Protein AF-A0A0B6YXB8-F1 (afdb_monomer)

Structure (mmCIF, N/CA/C/O backbone):
data_AF-A0A0B6YXB8-F1
#
_entry.id   AF-A0A0B6YXB8-F1
#
loop_
_atom_site.group_PDB
_atom_site.id
_atom_site.type_symbol
_atom_site.label_atom_id
_atom_site.label_alt_id
_atom_site.label_comp_id
_atom_site.label_asym_id
_atom_site.label_entity_id
_atom_site.label_seq_id
_atom_site.pdbx_PDB_ins_code
_atom_site.Cartn_x
_atom_site.Cartn_y
_atom_site.Cartn_z
_atom_site.occupancy
_atom_site.B_iso_or_equiv
_atom_site.auth_seq_id
_atom_site.auth_comp_id
_atom_site.auth_asym_id
_atom_site.auth_atom_id
_atom_site.pdbx_PDB_model_num
ATOM 1 N N . ASP A 1 1 ? -15.606 -16.614 -16.797 1.00 63.22 1 ASP A N 1
ATOM 2 C CA . ASP A 1 1 ? -14.567 -17.590 -17.166 1.00 63.22 1 ASP A CA 1
ATOM 3 C C . ASP A 1 1 ? -13.274 -17.394 -16.381 1.00 63.22 1 ASP A C 1
ATOM 5 O O . ASP A 1 1 ? -12.931 -18.320 -15.663 1.00 63.22 1 ASP A O 1
ATOM 9 N N . ASP A 1 2 ? -12.667 -16.200 -16.330 1.00 68.69 2 ASP A N 1
ATOM 10 C CA . ASP A 1 2 ? -11.422 -15.948 -15.557 1.00 68.69 2 ASP A CA 1
ATOM 11 C C . ASP A 1 2 ? -11.453 -16.349 -14.070 1.00 68.69 2 ASP A C 1
ATOM 13 O O . ASP A 1 2 ? -10.457 -16.819 -13.525 1.00 68.69 2 ASP A O 1
ATOM 17 N N . LEU A 1 3 ? -12.599 -16.211 -13.391 1.00 76.12 3 LEU A N 1
ATOM 18 C CA . LEU A 1 3 ? -12.724 -16.613 -11.982 1.00 76.12 3 LEU A CA 1
ATOM 19 C C . LEU A 1 3 ? -12.703 -18.142 -11.793 1.00 76.12 3 LEU A C 1
ATOM 21 O O . LEU A 1 3 ? -12.420 -18.620 -10.699 1.00 76.12 3 LEU A O 1
ATOM 25 N N . GLN A 1 4 ? -13.021 -18.908 -12.840 1.00 78.12 4 GLN A N 1
ATOM 26 C CA . GLN A 1 4 ? -12.990 -20.374 -12.810 1.00 78.12 4 GLN A CA 1
ATOM 27 C C . GLN A 1 4 ? -11.641 -20.950 -13.264 1.00 78.12 4 GLN A C 1
ATOM 29 O O . GLN A 1 4 ? -11.366 -22.117 -12.997 1.00 78.12 4 GLN A O 1
ATOM 34 N N . SER A 1 5 ? -10.780 -20.131 -13.873 1.00 83.12 5 SER A N 1
ATOM 35 C CA . SER A 1 5 ? -9.414 -20.466 -14.291 1.00 83.12 5 SER A CA 1
ATOM 36 C C . SER A 1 5 ? -8.389 -19.595 -13.555 1.00 83.12 5 SER A C 1
ATOM 38 O O . SER A 1 5 ? -7.621 -18.847 -14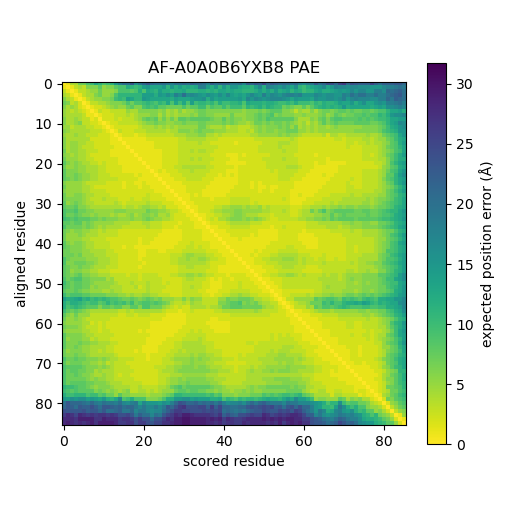.157 1.00 83.12 5 SER A O 1
ATOM 40 N N . LEU A 1 6 ? -8.405 -19.655 -12.223 1.00 82.88 6 LEU A N 1
ATOM 41 C CA . LEU A 1 6 ? -7.483 -18.896 -11.376 1.00 82.88 6 LEU A CA 1
ATOM 42 C C . LEU A 1 6 ? -6.046 -19.424 -11.505 1.00 82.88 6 LEU A C 1
ATOM 44 O O . LEU A 1 6 ? -5.697 -20.438 -10.907 1.00 82.88 6 LEU A O 1
ATOM 48 N N . GLU A 1 7 ? -5.203 -18.703 -12.245 1.00 88.19 7 GLU A N 1
ATOM 49 C CA . GLU A 1 7 ? -3.767 -19.009 -12.385 1.00 88.19 7 GLU A CA 1
ATOM 50 C C . GLU A 1 7 ? -2.875 -18.227 -11.409 1.00 88.19 7 GLU A C 1
ATOM 52 O O . GLU A 1 7 ? -1.712 -18.569 -11.197 1.00 88.19 7 GLU A O 1
ATOM 57 N N . THR A 1 8 ? -3.403 -17.165 -10.794 1.00 89.38 8 THR A N 1
ATOM 58 C CA . THR A 1 8 ? -2.651 -16.302 -9.876 1.00 89.38 8 THR A CA 1
ATOM 59 C C . THR A 1 8 ? -3.358 -16.162 -8.533 1.00 89.38 8 THR A C 1
ATOM 61 O O . THR A 1 8 ? -4.577 -16.284 -8.421 1.00 89.38 8 THR A O 1
ATOM 64 N N . TYR A 1 9 ? -2.587 -15.861 -7.487 1.00 87.38 9 TYR A N 1
ATOM 65 C CA . TYR A 1 9 ? -3.130 -15.642 -6.143 1.00 87.38 9 TYR A CA 1
ATOM 66 C C . TYR A 1 9 ? -3.973 -14.361 -6.028 1.00 87.38 9 TYR A C 1
ATOM 68 O O . TYR A 1 9 ? -4.796 -14.236 -5.120 1.00 87.38 9 TYR A O 1
ATOM 76 N N . GLY A 1 10 ? -3.756 -13.385 -6.913 1.00 85.56 10 GLY A N 1
ATOM 77 C CA . GLY A 1 10 ? -4.414 -12.083 -6.873 1.00 85.56 10 GLY A CA 1
ATOM 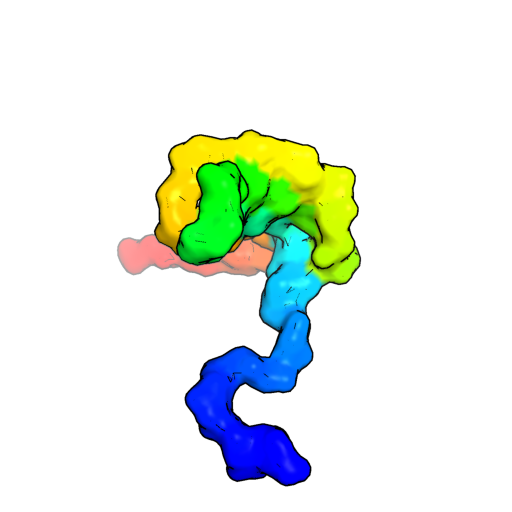78 C C . GLY A 1 10 ? -5.490 -11.962 -7.943 1.00 85.56 10 GLY A C 1
ATOM 79 O O . GLY A 1 10 ? -5.175 -11.695 -9.091 1.00 85.56 10 GLY A O 1
ATOM 80 N N . PHE A 1 11 ? -6.760 -12.076 -7.556 1.00 87.81 11 PHE A N 1
ATOM 81 C CA . PHE A 1 11 ? -7.896 -11.949 -8.486 1.00 87.81 11 PHE A CA 1
ATOM 82 C C . PHE A 1 11 ? -8.893 -10.854 -8.103 1.00 87.81 11 PHE A C 1
ATOM 84 O O . PHE A 1 11 ? -9.759 -10.489 -8.889 1.00 87.81 11 PHE A O 1
ATOM 91 N N . ARG A 1 12 ? -8.787 -10.327 -6.876 1.00 88.94 12 ARG A N 1
ATOM 92 C CA . ARG A 1 12 ? -9.747 -9.353 -6.335 1.00 88.94 12 ARG A CA 1
ATOM 93 C C . ARG A 1 12 ? -9.355 -7.899 -6.577 1.00 88.94 12 ARG A C 1
ATOM 95 O O . ARG A 1 12 ? -10.210 -7.037 -6.493 1.00 88.94 12 ARG A O 1
ATOM 102 N N . GLY A 1 13 ? -8.071 -7.599 -6.778 1.00 89.00 13 GLY A N 1
ATOM 103 C CA . GLY A 1 13 ? -7.585 -6.218 -6.945 1.00 89.00 13 GLY A CA 1
ATOM 104 C C . GLY A 1 13 ? -7.690 -5.312 -5.704 1.00 89.00 13 GLY A C 1
ATOM 105 O O . GLY A 1 13 ? -7.270 -4.165 -5.747 1.00 89.00 13 GLY A O 1
ATOM 106 N N . GLU A 1 14 ? -8.198 -5.806 -4.573 1.00 93.31 14 GLU A N 1
ATOM 107 C CA . GLU A 1 14 ? -8.531 -4.968 -3.408 1.00 93.31 14 GLU A CA 1
ATOM 108 C C . GLU A 1 14 ? -7.451 -4.910 -2.317 1.00 93.31 14 GLU A C 1
ATOM 110 O O . GLU A 1 14 ? -7.597 -4.168 -1.345 1.00 93.31 14 GLU A O 1
ATOM 115 N N . ALA A 1 15 ? -6.379 -5.702 -2.421 1.00 94.12 15 ALA A N 1
ATOM 116 C CA . ALA A 1 15 ? -5.429 -5.885 -1.320 1.00 94.12 15 ALA A CA 1
ATOM 117 C C . ALA A 1 15 ? -4.720 -4.579 -0.922 1.00 94.12 15 ALA A C 1
ATOM 119 O O . ALA A 1 15 ? -4.680 -4.226 0.256 1.00 94.12 15 ALA A O 1
ATOM 120 N N . VAL A 1 16 ? -4.197 -3.842 -1.906 1.00 94.56 16 VAL A N 1
ATOM 121 C CA . VAL A 1 16 ? -3.483 -2.579 -1.668 1.00 94.56 16 VAL A CA 1
ATOM 122 C C . VAL A 1 16 ? -4.440 -1.498 -1.167 1.00 94.56 16 VAL A C 1
ATOM 124 O O . VAL A 1 16 ? -4.131 -0.839 -0.181 1.00 94.56 16 VAL A O 1
ATOM 127 N N . ALA A 1 17 ? -5.624 -1.366 -1.772 1.00 94.25 17 ALA A N 1
ATOM 128 C CA . ALA A 1 17 ? -6.637 -0.407 -1.328 1.00 94.25 17 ALA A CA 1
ATOM 129 C C . ALA A 1 17 ? -7.071 -0.671 0.126 1.00 94.25 17 ALA A C 1
ATOM 131 O O . ALA A 1 17 ? -7.086 0.236 0.957 1.00 94.25 17 ALA A O 1
ATOM 132 N N . SER A 1 18 ? -7.320 -1.939 0.467 1.00 95.69 18 SER A N 1
ATOM 133 C CA . SER A 1 18 ? -7.671 -2.352 1.831 1.00 95.69 18 SER A CA 1
ATOM 134 C C . SER A 1 18 ? -6.559 -2.044 2.834 1.00 95.69 18 SER A C 1
ATOM 136 O O . SER A 1 18 ? -6.840 -1.649 3.964 1.00 95.69 18 SER A O 1
ATOM 138 N N . LEU A 1 19 ? -5.295 -2.217 2.434 1.00 96.25 19 LEU A N 1
ATOM 139 C CA . LEU A 1 19 ? -4.134 -1.914 3.268 1.00 96.25 19 LEU A CA 1
ATOM 140 C C . LEU A 1 19 ? -3.996 -0.407 3.520 1.00 96.25 19 LEU A C 1
ATOM 142 O O . LEU A 1 19 ? -3.752 0.003 4.659 1.00 96.25 19 LEU A O 1
ATOM 146 N N . SER A 1 20 ? -4.183 0.413 2.486 1.00 96.56 20 SER A N 1
ATOM 147 C CA . SER A 1 20 ? -4.111 1.875 2.576 1.00 96.56 20 SER A CA 1
ATOM 148 C C . SER A 1 20 ? -5.221 2.466 3.446 1.00 96.56 20 SER A C 1
ATOM 150 O O . SER A 1 20 ? -4.970 3.387 4.218 1.00 96.56 20 SER A O 1
ATOM 152 N N . ALA A 1 21 ? -6.420 1.880 3.437 1.00 97.12 21 ALA A N 1
ATOM 153 C CA . ALA A 1 21 ? -7.541 2.340 4.264 1.00 97.12 21 ALA A CA 1
ATOM 154 C C . ALA A 1 21 ? -7.292 2.242 5.779 1.00 97.12 21 ALA A C 1
ATOM 156 O O . ALA A 1 21 ? -7.939 2.933 6.570 1.00 97.12 21 ALA A O 1
ATOM 157 N N . VAL A 1 22 ? -6.362 1.383 6.206 1.00 97.12 22 VAL A N 1
ATOM 158 C CA . VAL A 1 22 ? -6.088 1.117 7.626 1.00 97.12 22 VAL A CA 1
ATOM 159 C C . VAL A 1 22 ? -4.642 1.392 8.033 1.00 97.12 22 VAL A C 1
ATOM 161 O O . VAL A 1 22 ? -4.264 1.095 9.165 1.00 97.12 22 VAL A O 1
ATOM 164 N N . SER A 1 23 ? -3.802 1.926 7.147 1.00 97.38 23 SER A N 1
ATOM 165 C CA . SER A 1 23 ? -2.388 2.188 7.431 1.00 97.38 23 SER A CA 1
ATOM 166 C C . SER A 1 23 ? -1.867 3.384 6.638 1.00 97.38 23 SER A C 1
ATOM 168 O O . SER A 1 23 ? -2.497 3.859 5.703 1.00 97.38 23 SER A O 1
ATOM 170 N N . ASN A 1 24 ? -0.691 3.886 6.998 1.00 96.81 24 ASN A N 1
ATOM 171 C CA . ASN A 1 24 ? 0.070 4.763 6.119 1.00 96.81 24 ASN A CA 1
ATOM 172 C C . ASN A 1 24 ? 0.869 3.887 5.146 1.00 96.81 24 ASN A C 1
ATOM 174 O O . ASN A 1 24 ? 1.928 3.367 5.514 1.00 96.81 24 ASN A O 1
ATOM 178 N N . ALA A 1 25 ? 0.333 3.697 3.940 1.00 97.56 25 ALA A N 1
ATOM 179 C CA . ALA A 1 25 ? 0.916 2.841 2.915 1.00 97.56 25 ALA A CA 1
ATOM 180 C C . ALA A 1 25 ? 1.819 3.625 1.947 1.00 97.56 25 ALA A C 1
ATOM 182 O O . ALA A 1 25 ? 1.453 4.686 1.438 1.00 97.56 25 ALA A O 1
ATOM 183 N N . THR A 1 26 ? 2.991 3.060 1.664 1.00 97.69 26 THR A N 1
ATOM 184 C CA . THR A 1 26 ? 3.949 3.564 0.677 1.00 97.69 26 THR A CA 1
ATOM 185 C C . THR A 1 26 ? 4.408 2.402 -0.203 1.00 97.69 26 THR A C 1
ATOM 187 O O . THR A 1 26 ? 4.734 1.328 0.309 1.00 97.69 26 THR A O 1
ATOM 190 N N . ILE A 1 27 ? 4.478 2.614 -1.517 1.00 97.75 27 ILE A N 1
ATOM 191 C CA . ILE A 1 27 ? 4.982 1.631 -2.484 1.00 97.75 27 ILE A CA 1
ATOM 192 C C . ILE A 1 27 ? 6.224 2.196 -3.155 1.00 97.75 27 ILE A C 1
ATOM 194 O O . ILE A 1 27 ? 6.194 3.300 -3.687 1.00 97.75 27 ILE A O 1
ATOM 198 N N . VAL A 1 28 ? 7.314 1.435 -3.151 1.00 97.62 28 VAL A N 1
ATOM 199 C CA . VAL A 1 28 ? 8.511 1.740 -3.938 1.00 97.62 28 VAL A CA 1
ATOM 200 C C . VAL A 1 28 ? 8.626 0.700 -5.028 1.00 97.62 28 VAL A C 1
ATOM 202 O O . VAL A 1 28 ? 8.610 -0.485 -4.713 1.00 97.62 28 VAL A O 1
ATOM 205 N N . THR A 1 29 ? 8.718 1.106 -6.288 1.00 97.38 29 THR A N 1
ATOM 206 C CA . THR A 1 29 ? 8.810 0.146 -7.393 1.00 97.38 29 THR A CA 1
ATOM 207 C C . THR A 1 29 ? 9.699 0.648 -8.524 1.00 97.38 29 THR A C 1
ATOM 209 O O . THR A 1 29 ? 9.855 1.860 -8.712 1.00 97.38 29 THR A O 1
ATOM 212 N N . LYS A 1 30 ? 10.311 -0.305 -9.228 1.00 97.31 30 LYS A N 1
ATOM 213 C CA . LYS A 1 30 ? 11.082 -0.123 -10.455 1.00 97.31 30 LYS A CA 1
ATOM 214 C C . LYS A 1 30 ? 10.981 -1.392 -11.297 1.00 97.31 30 LYS A C 1
ATOM 216 O O . LYS A 1 30 ?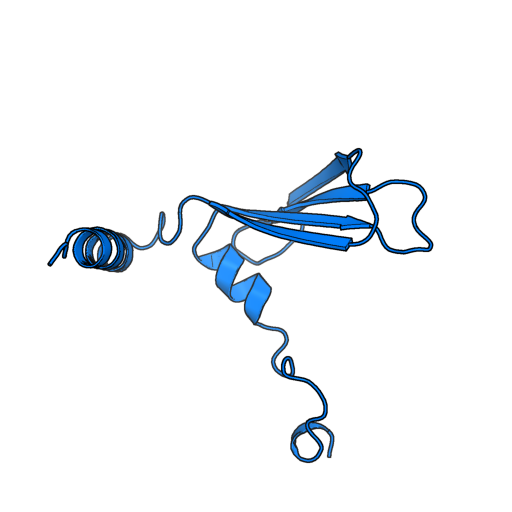 11.363 -2.466 -10.827 1.00 97.31 30 LYS A O 1
ATOM 221 N N . THR A 1 31 ? 10.491 -1.279 -12.523 1.00 95.81 31 THR A N 1
ATOM 222 C CA . THR A 1 31 ? 10.500 -2.372 -13.505 1.00 95.81 31 THR A CA 1
ATOM 223 C C . THR A 1 31 ? 11.851 -2.453 -14.228 1.00 95.81 31 THR A C 1
ATOM 225 O O . THR A 1 31 ? 12.769 -1.684 -13.940 1.00 95.81 31 THR A O 1
ATOM 228 N N . ALA A 1 32 ? 12.022 -3.427 -15.124 1.00 95.12 32 ALA A N 1
ATOM 229 C CA . ALA A 1 32 ? 13.237 -3.531 -15.936 1.00 95.12 32 ALA A CA 1
ATOM 230 C C . ALA A 1 32 ? 13.358 -2.391 -16.966 1.00 95.12 32 ALA A C 1
ATOM 232 O O . ALA A 1 32 ? 14.474 -2.023 -17.319 1.00 95.12 32 ALA A O 1
ATOM 233 N N . ASP A 1 33 ? 12.223 -1.824 -17.385 1.00 95.12 33 ASP A N 1
ATOM 234 C CA . ASP A 1 33 ? 12.139 -0.776 -18.408 1.00 95.12 33 ASP A CA 1
ATOM 235 C C . ASP A 1 33 ? 12.186 0.645 -17.815 1.00 95.12 33 ASP A C 1
ATOM 237 O O . ASP A 1 33 ? 12.278 1.626 -18.549 1.00 95.12 33 ASP A O 1
ATOM 241 N N . ASP A 1 34 ? 12.125 0.771 -16.485 1.00 92.56 34 ASP A N 1
ATOM 242 C CA . ASP A 1 34 ? 12.207 2.059 -15.799 1.00 92.56 34 ASP A CA 1
ATOM 243 C C . ASP A 1 34 ? 13.666 2.490 -15.589 1.00 92.56 34 ASP A C 1
ATOM 245 O O . ASP A 1 34 ? 14.476 1.756 -15.016 1.00 92.56 34 ASP A O 1
ATOM 249 N N . ASP A 1 35 ? 13.990 3.743 -15.916 1.00 92.62 35 ASP A N 1
ATOM 250 C CA . ASP A 1 35 ? 15.320 4.311 -15.650 1.00 92.62 35 ASP A CA 1
ATOM 251 C C . ASP A 1 35 ? 15.591 4.457 -14.142 1.00 92.62 35 ASP A C 1
ATOM 253 O O . ASP A 1 35 ? 16.666 4.113 -13.633 1.00 92.62 35 ASP A O 1
ATOM 257 N N . VAL A 1 36 ? 14.588 4.924 -13.392 1.00 94.56 36 VAL A N 1
ATOM 258 C CA . VAL A 1 36 ? 14.670 5.221 -11.955 1.00 94.56 36 VAL A CA 1
ATOM 259 C C . VAL A 1 36 ? 13.504 4.605 -11.194 1.00 94.56 36 VAL A C 1
ATOM 261 O O . VAL A 1 36 ? 12.413 4.441 -11.729 1.00 94.56 36 VAL A O 1
ATOM 264 N N . SER A 1 37 ? 13.718 4.292 -9.915 1.00 96.00 37 SER A N 1
ATOM 265 C CA . SER A 1 37 ? 12.618 3.852 -9.052 1.00 96.00 37 SER A CA 1
ATOM 266 C C . SER A 1 37 ? 11.789 5.040 -8.574 1.00 96.00 37 SER A C 1
ATOM 268 O O . SER A 1 37 ? 12.307 6.149 -8.412 1.00 96.00 37 SER A O 1
ATOM 270 N N . TYR A 1 38 ? 10.520 4.795 -8.268 1.00 97.56 38 TYR A N 1
ATOM 271 C CA . TYR A 1 38 ? 9.639 5.793 -7.673 1.00 97.56 38 TYR A CA 1
ATOM 272 C C . TYR A 1 38 ? 9.052 5.302 -6.362 1.00 97.56 38 TYR A C 1
ATOM 274 O O . TYR A 1 38 ? 8.742 4.125 -6.197 1.00 97.56 38 TYR A O 1
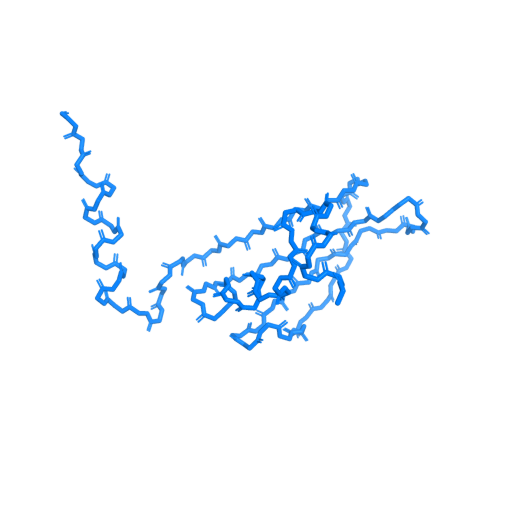ATOM 282 N N . ILE A 1 39 ? 8.886 6.241 -5.436 1.00 97.75 39 ILE A N 1
ATOM 283 C CA . ILE A 1 39 ? 8.137 6.069 -4.200 1.00 97.75 39 ILE A CA 1
ATOM 284 C C . ILE A 1 39 ? 6.782 6.746 -4.384 1.00 97.75 39 ILE A C 1
ATOM 286 O O . ILE A 1 39 ? 6.721 7.933 -4.715 1.00 97.75 39 ILE A O 1
ATOM 290 N N . TYR A 1 40 ? 5.725 5.990 -4.124 1.00 97.88 40 TYR A N 1
ATOM 291 C CA . TYR A 1 40 ? 4.335 6.408 -4.148 1.00 97.88 40 TYR A CA 1
ATOM 292 C C . TYR A 1 40 ? 3.787 6.399 -2.728 1.00 97.88 40 TYR A C 1
ATOM 294 O O . TYR A 1 40 ? 3.782 5.358 -2.069 1.00 97.88 40 TYR A O 1
ATOM 302 N N . ASP A 1 41 ? 3.324 7.553 -2.264 1.00 97.56 41 ASP A N 1
ATOM 303 C CA . ASP A 1 41 ? 2.599 7.674 -1.004 1.00 97.56 41 ASP A CA 1
ATOM 304 C C . ASP A 1 41 ? 1.097 7.592 -1.302 1.00 97.56 41 ASP A C 1
ATOM 306 O O . ASP A 1 41 ? 0.594 8.342 -2.146 1.00 97.56 41 ASP A O 1
ATOM 310 N N . LEU A 1 42 ? 0.396 6.668 -0.641 1.00 97.75 42 LEU A N 1
ATOM 311 C CA . LEU A 1 42 ? -1.029 6.421 -0.868 1.00 97.75 42 LEU A CA 1
ATOM 312 C C . LEU A 1 42 ? -1.889 7.147 0.173 1.00 97.75 42 LEU A C 1
ATOM 314 O O . LEU A 1 42 ? -1.505 7.271 1.341 1.00 97.75 42 LEU A O 1
ATOM 318 N N . ASP A 1 43 ? -3.051 7.640 -0.248 1.00 96.12 43 ASP A N 1
ATOM 319 C CA . ASP A 1 43 ? -4.099 8.092 0.668 1.00 96.12 43 ASP A CA 1
ATOM 320 C C . ASP A 1 43 ? -4.936 6.915 1.205 1.00 96.12 43 ASP A C 1
ATOM 322 O O . ASP A 1 43 ? -4.673 5.753 0.902 1.00 96.12 43 ASP A O 1
ATOM 326 N N . LEU A 1 44 ? -5.945 7.210 2.032 1.00 94.75 44 LEU A N 1
ATOM 327 C CA . LEU A 1 44 ? -6.792 6.183 2.652 1.00 94.75 44 LEU A CA 1
ATOM 328 C C . LEU A 1 44 ? -7.744 5.489 1.668 1.00 94.75 44 LEU A C 1
ATOM 330 O O . LEU A 1 44 ? -8.280 4.435 1.992 1.00 94.75 44 LEU A O 1
ATOM 334 N N . GLU A 1 45 ? -7.952 6.055 0.485 1.00 94.00 45 GLU A N 1
ATOM 335 C CA . GLU A 1 45 ? -8.756 5.455 -0.582 1.00 94.00 45 GLU A CA 1
ATOM 336 C C . GLU A 1 45 ? -7.885 4.604 -1.525 1.00 94.00 45 GLU A C 1
ATOM 338 O O . GLU A 1 45 ? -8.402 3.852 -2.348 1.00 94.00 45 GLU A O 1
ATOM 343 N N . GLY A 1 46 ? -6.558 4.664 -1.364 1.00 92.75 46 GLY A N 1
ATOM 344 C CA . GLY A 1 46 ? -5.587 3.963 -2.196 1.00 92.75 46 GLY A CA 1
ATOM 345 C C . GLY A 1 46 ? -5.111 4.770 -3.405 1.00 92.75 46 GLY A C 1
ATOM 346 O O . GLY A 1 46 ? -4.367 4.228 -4.222 1.00 92.75 46 GLY A O 1
ATOM 347 N N . ASN A 1 47 ? -5.482 6.049 -3.517 1.00 95.62 47 A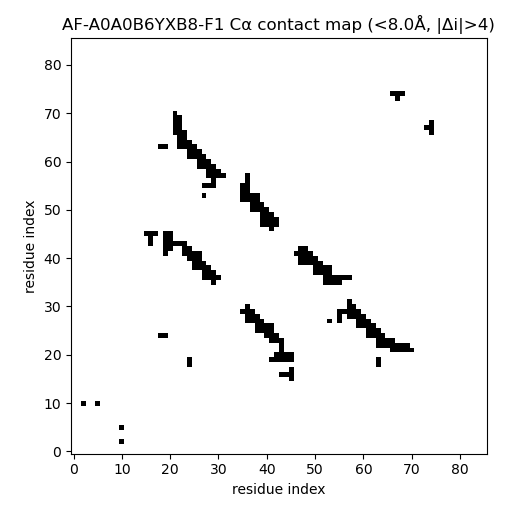SN A N 1
ATOM 348 C CA . ASN A 1 47 ? -5.007 6.919 -4.587 1.00 95.62 47 ASN A CA 1
ATOM 349 C C . ASN A 1 47 ? -3.593 7.432 -4.292 1.00 95.62 47 ASN A C 1
ATOM 351 O O . ASN A 1 47 ? -3.163 7.552 -3.142 1.00 95.62 47 ASN A O 1
ATOM 355 N N . ILE A 1 48 ? -2.860 7.785 -5.348 1.00 96.81 48 ILE A N 1
ATOM 356 C CA . ILE A 1 48 ? -1.513 8.348 -5.231 1.00 96.81 48 ILE A CA 1
ATOM 357 C C . ILE A 1 48 ? -1.621 9.798 -4.750 1.00 96.81 48 ILE A C 1
ATOM 359 O O . ILE A 1 48 ? -1.994 10.693 -5.506 1.00 96.81 48 ILE A O 1
ATOM 363 N N . LYS A 1 49 ? -1.227 10.036 -3.499 1.00 96.56 49 LYS A N 1
ATOM 364 C CA . LYS A 1 49 ? -1.136 11.372 -2.901 1.00 96.56 49 LYS A CA 1
ATOM 365 C C . LYS A 1 49 ? 0.169 12.080 -3.264 1.00 96.56 49 LYS A C 1
ATOM 367 O O . LYS A 1 49 ? 0.223 13.307 -3.311 1.00 96.56 49 LYS A O 1
ATOM 372 N N . GLY A 1 50 ? 1.237 11.316 -3.477 1.00 96.06 50 GLY A N 1
ATOM 373 C CA . GLY A 1 50 ? 2.554 11.857 -3.787 1.00 96.06 50 GLY A CA 1
ATOM 374 C C . GLY A 1 50 ? 3.431 10.860 -4.528 1.00 96.06 50 GLY A C 1
ATOM 375 O O . GLY A 1 50 ? 3.315 9.651 -4.334 1.00 96.06 50 GLY A O 1
ATOM 376 N N . LYS A 1 51 ? 4.323 11.387 -5.368 1.00 96.69 51 LYS A N 1
ATOM 377 C CA . LYS A 1 51 ? 5.313 10.627 -6.134 1.00 96.69 51 LYS A CA 1
ATOM 378 C C . LYS A 1 51 ? 6.670 11.311 -6.009 1.00 96.69 51 LYS A C 1
ATOM 380 O O . LYS A 1 51 ? 6.768 12.518 -6.217 1.00 96.69 51 LYS A O 1
ATOM 385 N N . LYS A 1 52 ? 7.719 10.547 -5.705 1.00 96.44 52 LYS A N 1
ATOM 386 C CA . LYS A 1 52 ? 9.103 11.048 -5.661 1.00 96.44 52 LYS A CA 1
ATOM 387 C C . LYS A 1 52 ? 10.090 10.017 -6.217 1.00 96.44 52 LYS A C 1
ATOM 389 O O . LYS A 1 52 ? 9.851 8.821 -6.045 1.00 96.44 52 LYS A O 1
ATOM 394 N N . PRO A 1 53 ? 11.172 10.444 -6.888 1.00 95.69 53 PRO A N 1
ATOM 395 C CA . PRO A 1 53 ? 12.207 9.530 -7.360 1.00 95.69 53 PRO A CA 1
ATOM 396 C C . PRO A 1 53 ? 12.960 8.887 -6.186 1.00 95.69 53 PRO A C 1
ATOM 398 O O . PRO A 1 53 ? 13.023 9.435 -5.084 1.00 95.69 53 PRO A O 1
ATOM 401 N N . SER A 1 54 ? 13.527 7.710 -6.430 1.00 93.88 54 SER A N 1
ATOM 402 C CA . SER A 1 54 ? 14.289 6.918 -5.468 1.00 93.88 54 SER A CA 1
ATOM 403 C C . SER A 1 54 ? 15.395 6.128 -6.169 1.00 93.88 54 SER A C 1
ATOM 405 O O . SER A 1 54 ? 15.352 5.900 -7.379 1.00 93.88 54 SER A O 1
ATOM 407 N N . HIS A 1 55 ? 16.369 5.664 -5.391 1.00 89.75 55 HIS A N 1
ATOM 408 C CA . HIS A 1 55 ? 17.555 4.946 -5.867 1.00 89.75 55 HIS A CA 1
ATOM 409 C C . HIS A 1 55 ? 17.476 3.429 -5.615 1.00 89.75 55 HIS A C 1
ATOM 411 O O . HIS A 1 55 ? 18.499 2.776 -5.427 1.00 89.75 55 HIS A O 1
ATOM 417 N N . LEU A 1 56 ? 16.268 2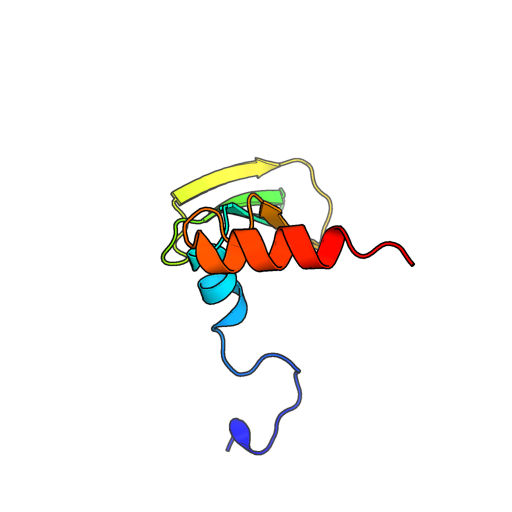.861 -5.555 1.00 89.00 56 LEU A N 1
ATOM 418 C CA . LEU A 1 56 ? 16.068 1.427 -5.341 1.00 89.00 56 LEU A CA 1
ATOM 419 C C . LEU A 1 56 ? 16.289 0.647 -6.651 1.00 89.00 56 LEU A C 1
ATOM 421 O O . LEU A 1 56 ? 16.018 1.155 -7.741 1.00 89.00 56 LEU A O 1
ATOM 425 N N . GLY A 1 57 ? 16.806 -0.580 -6.542 1.00 91.12 57 GLY A N 1
ATOM 426 C CA . GLY A 1 57 ? 16.953 -1.490 -7.682 1.00 91.12 57 GLY A CA 1
ATOM 427 C C . GLY A 1 57 ? 15.608 -2.001 -8.214 1.00 91.12 57 GLY A C 1
ATOM 428 O O . GLY A 1 57 ? 14.553 -1.674 -7.671 1.00 91.12 57 GLY A O 1
ATOM 429 N N . THR A 1 58 ? 15.650 -2.812 -9.273 1.00 95.94 58 THR A N 1
ATOM 430 C CA . THR A 1 58 ? 14.460 -3.452 -9.857 1.00 95.94 58 THR A CA 1
ATOM 431 C C . THR A 1 58 ? 13.728 -4.308 -8.824 1.00 95.94 58 THR A C 1
ATOM 433 O O . THR A 1 58 ? 14.346 -5.083 -8.094 1.00 95.94 58 THR A O 1
ATOM 436 N N . GLY A 1 59 ? 12.406 -4.170 -8.775 1.00 96.44 59 GLY A N 1
ATOM 437 C CA . GLY A 1 59 ? 11.538 -4.846 -7.819 1.00 96.44 59 GLY A CA 1
ATOM 438 C C . GLY A 1 59 ? 10.514 -3.904 -7.196 1.00 96.44 59 GLY A C 1
ATOM 439 O O . GLY A 1 59 ? 10.387 -2.742 -7.583 1.00 96.44 59 GLY A O 1
ATOM 440 N N . THR A 1 60 ? 9.780 -4.421 -6.211 1.00 97.06 60 THR A N 1
ATOM 441 C CA . THR A 1 60 ? 8.715 -3.685 -5.523 1.00 97.06 60 THR A CA 1
ATOM 442 C C . THR A 1 60 ? 8.784 -3.921 -4.020 1.00 97.06 60 THR A C 1
ATOM 444 O O . THR A 1 60 ? 8.810 -5.059 -3.562 1.00 97.06 60 THR A O 1
ATOM 447 N N . THR A 1 61 ? 8.739 -2.837 -3.253 1.00 97.06 61 THR A N 1
ATOM 448 C CA . THR A 1 61 ? 8.659 -2.836 -1.793 1.00 97.06 61 THR A CA 1
ATOM 449 C C . THR A 1 61 ? 7.370 -2.149 -1.369 1.00 97.06 61 THR A C 1
ATOM 451 O O . THR A 1 61 ? 7.187 -0.955 -1.604 1.00 97.06 61 THR A O 1
ATOM 454 N N . VAL A 1 62 ? 6.488 -2.886 -0.696 1.00 97.06 62 VAL A N 1
ATOM 455 C CA . VAL A 1 62 ? 5.256 -2.348 -0.105 1.00 97.06 62 VAL A CA 1
ATOM 456 C C . VAL A 1 62 ? 5.474 -2.169 1.392 1.00 97.06 62 VAL A C 1
ATOM 458 O O . VAL A 1 62 ? 5.833 -3.111 2.091 1.00 97.06 62 VAL A O 1
ATOM 461 N N . THR A 1 63 ? 5.272 -0.953 1.893 1.00 97.31 63 THR A N 1
ATOM 462 C CA . THR A 1 63 ? 5.438 -0.618 3.311 1.00 97.31 63 THR A CA 1
ATOM 463 C C . TH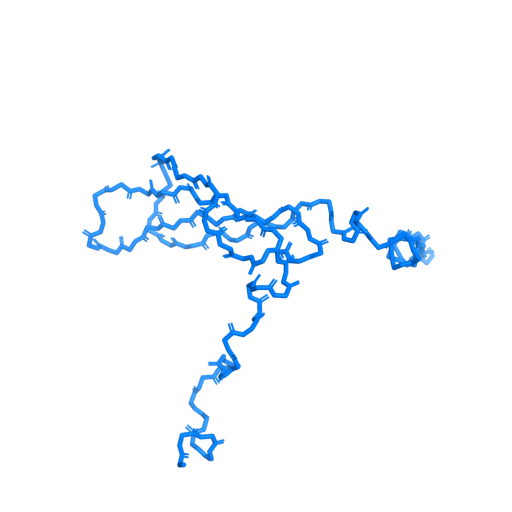R A 1 63 ? 4.111 -0.146 3.889 1.00 97.31 63 THR A C 1
ATOM 465 O O . THR A 1 63 ? 3.562 0.844 3.419 1.00 97.31 63 THR A O 1
ATOM 468 N N . ALA A 1 64 ? 3.635 -0.799 4.950 1.00 96.38 64 ALA A N 1
ATOM 469 C CA . ALA A 1 64 ? 2.494 -0.345 5.743 1.00 96.38 64 ALA A CA 1
ATOM 470 C C . ALA A 1 64 ? 2.971 0.119 7.122 1.00 96.38 64 ALA A C 1
ATOM 472 O O . ALA A 1 64 ? 3.509 -0.667 7.903 1.00 96.38 64 ALA A O 1
ATOM 473 N N . ARG A 1 65 ? 2.788 1.405 7.433 1.00 95.88 65 ARG A N 1
ATOM 474 C CA . ARG A 1 65 ? 3.137 1.995 8.735 1.00 95.88 65 ARG A CA 1
ATOM 475 C C . ARG A 1 65 ? 1.881 2.328 9.520 1.00 95.88 65 ARG A C 1
ATOM 477 O O . ARG A 1 65 ? 0.836 2.592 8.939 1.00 95.88 65 ARG A O 1
ATOM 484 N N . ASN A 1 66 ? 1.992 2.352 10.846 1.00 94.19 66 ASN A N 1
ATOM 485 C CA . ASN A 1 66 ? 0.885 2.703 11.740 1.00 94.19 66 ASN A CA 1
ATOM 486 C C . ASN A 1 66 ? -0.394 1.893 11.446 1.00 94.19 66 ASN A C 1
ATOM 488 O O . ASN A 1 66 ? -1.477 2.452 11.293 1.00 94.19 66 ASN A O 1
ATOM 492 N N . LEU A 1 67 ? -0.275 0.569 11.338 1.00 95.50 67 LEU A N 1
ATOM 493 C CA . LEU A 1 67 ? -1.419 -0.295 11.051 1.00 95.50 67 LEU A CA 1
ATOM 494 C C . LEU A 1 67 ? -2.536 -0.108 12.098 1.00 95.50 67 LEU A C 1
ATOM 496 O O . LEU A 1 67 ? -2.282 -0.041 13.302 1.00 95.50 67 LEU A O 1
ATOM 500 N N . PHE A 1 68 ? -3.773 -0.007 11.616 1.00 96.00 68 PHE A N 1
ATOM 501 C CA . PHE A 1 68 ? -4.993 0.278 12.373 1.00 96.00 68 PHE A CA 1
ATOM 502 C C . PHE A 1 68 ? -5.002 1.624 13.114 1.00 96.00 68 PHE A C 1
ATOM 504 O O . PHE A 1 68 ? -5.760 1.784 14.070 1.00 96.00 68 PHE A O 1
ATOM 511 N N . PHE A 1 69 ? -4.195 2.615 12.711 1.00 94.69 69 PHE A N 1
ATOM 512 C CA . PHE A 1 69 ? -4.133 3.899 13.425 1.00 94.69 69 PHE A CA 1
ATOM 513 C C . PHE A 1 69 ? -5.487 4.614 13.546 1.00 94.69 69 PHE A C 1
ATOM 515 O O . PHE A 1 69 ? -5.711 5.291 14.546 1.00 94.69 69 PHE A O 1
ATOM 522 N N . ASN A 1 70 ? -6.372 4.434 12.564 1.00 94.62 70 ASN A N 1
ATOM 523 C CA . ASN A 1 70 ? -7.719 5.002 12.496 1.00 94.62 70 ASN A CA 1
ATOM 524 C C . ASN A 1 70 ? -8.820 4.066 13.040 1.00 94.62 70 ASN A C 1
ATOM 526 O O . ASN A 1 70 ? -9.991 4.431 13.020 1.00 94.62 70 ASN A O 1
ATOM 530 N N . LEU A 1 71 ? -8.468 2.876 13.544 1.00 95.75 71 LEU A N 1
ATOM 531 C CA . LEU A 1 71 ? -9.405 1.886 14.086 1.00 95.75 71 LEU A CA 1
ATOM 532 C C . LEU A 1 71 ? -8.990 1.490 15.517 1.00 95.75 71 LEU A C 1
ATOM 534 O O . LEU A 1 71 ? -8.326 0.465 15.704 1.00 95.75 71 LEU A O 1
ATOM 538 N N . PRO A 1 72 ? -9.377 2.263 16.553 1.00 93.12 72 PRO A N 1
ATOM 539 C CA . PRO A 1 72 ? -8.820 2.141 17.905 1.00 93.12 72 PRO A CA 1
ATOM 540 C C . PRO A 1 72 ? -9.038 0.760 18.533 1.00 93.12 72 PRO A C 1
ATOM 542 O O . PRO A 1 72 ? -8.107 0.194 19.106 1.00 93.12 72 PRO A O 1
ATOM 545 N N . VAL A 1 73 ? -10.227 0.175 18.357 1.00 95.50 73 VAL A N 1
ATOM 546 C CA . VAL A 1 73 ? -10.551 -1.164 18.880 1.00 95.50 73 VAL A CA 1
ATOM 547 C C . VAL A 1 73 ? -9.654 -2.236 18.246 1.00 95.50 73 VAL A C 1
ATOM 549 O O . VAL A 1 73 ? -9.075 -3.061 18.952 1.00 95.50 73 VAL A O 1
ATOM 552 N N . ARG A 1 74 ? -9.457 -2.195 16.918 1.00 93.75 74 ARG A N 1
ATOM 553 C CA . ARG A 1 74 ? -8.561 -3.136 16.219 1.00 93.75 74 ARG A CA 1
ATOM 554 C C . ARG A 1 74 ? -7.100 -2.920 16.604 1.00 93.75 74 ARG A C 1
ATOM 556 O O . ARG A 1 74 ? -6.380 -3.892 16.812 1.00 93.75 74 ARG A O 1
ATOM 563 N N . LYS A 1 75 ? -6.673 -1.665 16.759 1.00 93.00 75 LYS A N 1
ATOM 564 C CA . LYS A 1 75 ? -5.319 -1.318 17.206 1.00 93.00 75 LYS A CA 1
ATOM 565 C C . LYS A 1 75 ? -5.018 -1.866 18.601 1.00 93.00 75 LYS A C 1
ATOM 567 O O . LYS A 1 75 ? -3.944 -2.422 18.818 1.00 93.00 75 LYS A O 1
ATOM 572 N N . GLN A 1 76 ? -5.961 -1.748 19.536 1.00 91.19 76 GLN A N 1
ATOM 573 C CA . GLN A 1 76 ? -5.823 -2.314 20.879 1.00 91.19 76 GLN A CA 1
ATOM 574 C C . GLN A 1 76 ? -5.668 -3.837 20.823 1.00 91.19 76 GLN A C 1
ATOM 576 O O . GLN A 1 76 ? -4.765 -4.385 21.458 1.00 91.19 76 GLN A O 1
ATOM 581 N N . TYR A 1 77 ? -6.499 -4.516 20.031 1.00 91.62 77 TYR A N 1
ATOM 582 C CA . TYR A 1 77 ? -6.419 -5.965 19.858 1.00 91.62 77 TYR A CA 1
ATOM 583 C C . TYR A 1 77 ? -5.087 -6.412 19.231 1.00 91.62 77 TYR A C 1
ATOM 585 O O . TYR A 1 77 ? -4.441 -7.334 19.735 1.00 91.62 77 TYR A O 1
ATOM 593 N N . TYR A 1 78 ? -4.631 -5.715 18.185 1.00 88.62 78 TYR A N 1
ATOM 594 C CA . TYR A 1 78 ? -3.337 -5.949 17.538 1.00 88.62 78 TYR A CA 1
ATOM 595 C C . TYR A 1 78 ? -2.175 -5.826 18.534 1.00 88.62 78 TYR A C 1
ATOM 597 O O . TYR A 1 78 ? -1.368 -6.743 18.673 1.00 88.62 78 TYR A O 1
ATOM 605 N N . ASN A 1 79 ? -2.141 -4.739 19.309 1.00 87.38 79 ASN A N 1
ATOM 606 C CA . ASN A 1 79 ? -1.098 -4.507 20.310 1.00 87.38 79 ASN A CA 1
ATOM 607 C C . ASN A 1 79 ? -1.138 -5.515 21.467 1.00 87.38 79 ASN A C 1
ATOM 609 O O . ASN A 1 79 ? -0.103 -5.819 22.053 1.00 87.38 79 ASN A O 1
ATOM 613 N N . THR A 1 80 ? -2.323 -6.019 21.819 1.00 83.81 80 THR A N 1
ATOM 614 C CA . THR A 1 80 ? -2.490 -7.001 22.901 1.00 83.81 80 THR A C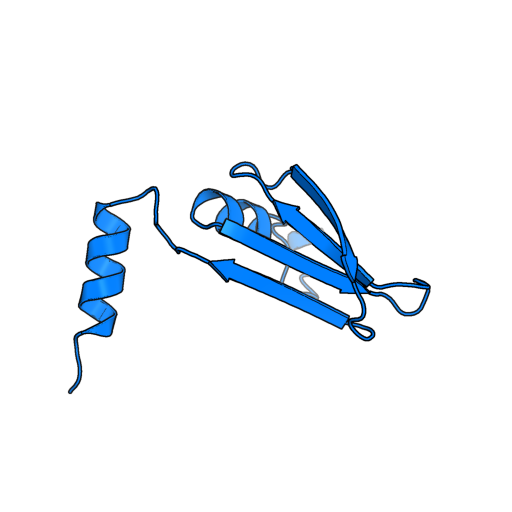A 1
ATOM 615 C C . THR A 1 80 ? -2.042 -8.391 22.456 1.00 83.81 80 THR A C 1
ATOM 617 O O . THR A 1 80 ? -1.385 -9.095 23.218 1.00 83.81 80 THR A O 1
ATOM 620 N N . SER A 1 81 ? -2.317 -8.758 21.203 1.00 71.56 81 SER A N 1
ATOM 621 C CA . SER A 1 81 ? -1.852 -10.016 20.602 1.00 71.56 81 SER A CA 1
ATOM 622 C C . SER A 1 81 ? -0.323 -10.069 20.506 1.00 71.56 81 SER A C 1
ATOM 624 O O . SER A 1 81 ? 0.268 -11.094 20.816 1.00 71.56 81 SER A O 1
ATOM 626 N N . GLN A 1 82 ? 0.329 -8.942 20.197 1.00 61.78 82 GLN A N 1
ATOM 627 C CA . GLN A 1 82 ? 1.796 -8.809 20.228 1.00 61.78 82 GLN A CA 1
ATOM 628 C C . GLN A 1 82 ? 2.400 -8.933 21.642 1.00 61.78 82 GLN A C 1
ATOM 630 O O . GLN A 1 82 ? 3.598 -9.162 21.786 1.00 61.78 82 GLN A O 1
ATOM 635 N N . ARG A 1 83 ? 1.595 -8.751 22.702 1.00 59.56 83 ARG A N 1
ATOM 636 C CA . ARG A 1 83 ? 2.046 -8.815 24.104 1.00 59.56 83 ARG A CA 1
ATOM 637 C C . ARG A 1 83 ? 1.912 -10.192 24.744 1.00 59.56 83 ARG A C 1
ATOM 639 O O . ARG A 1 83 ? 2.468 -10.373 25.825 1.00 59.56 83 ARG A O 1
ATOM 646 N N . LYS A 1 84 ? 1.235 -11.156 24.111 1.00 53.38 84 LYS A N 1
ATOM 647 C CA . LYS A 1 84 ? 1.352 -12.562 24.518 1.00 53.38 84 LYS A CA 1
ATOM 648 C C . LYS A 1 84 ? 2.729 -13.074 24.086 1.00 53.38 84 LYS A C 1
ATOM 650 O O . LYS A 1 84 ? 2.878 -13.640 23.012 1.00 53.38 84 LYS A O 1
ATOM 655 N N . LYS A 1 85 ? 3.738 -12.795 24.911 1.00 53.38 85 LYS A N 1
ATOM 656 C CA . LYS A 1 85 ? 4.900 -13.673 25.024 1.00 53.38 85 LYS A CA 1
ATOM 657 C C . LYS A 1 85 ? 4.448 -14.883 25.835 1.00 53.38 85 LYS A C 1
ATOM 659 O O . LYS A 1 85 ? 3.779 -14.686 26.851 1.00 53.38 85 LYS A O 1
ATOM 664 N N . ASP A 1 86 ? 4.760 -16.072 25.336 1.00 54.19 86 ASP A N 1
ATOM 665 C CA . ASP A 1 86 ? 4.733 -17.303 26.130 1.00 54.19 86 ASP A CA 1
ATOM 666 C C . ASP A 1 86 ? 5.559 -17.145 27.419 1.00 54.19 86 ASP A C 1
ATOM 668 O O . ASP A 1 86 ? 6.575 -16.402 27.387 1.00 54.19 86 ASP A O 1
#

Solvent-accessible surface area (backbone atoms only — not comparable to full-atom values): 5099 Å² total; per-residue (Å²): 109,68,86,80,61,70,86,61,96,77,84,78,86,47,67,64,35,59,47,12,56,34,23,55,26,37,39,36,41,19,56,93,88,46,94,60,14,38,37,34,36,40,36,56,79,45,49,79,75,43,77,44,82,45,92,58,68,76,46,74,49,80,45,76,39,65,67,31,70,89,37,64,72,60,32,51,52,54,57,51,60,73,62,66,68,132

pLDDT: mean 90.56, std 10.69, range [53.38, 97.88]

Nearest PDB structures (foldseek):
  7rck-assembly1_B  TM=9.590E-01  e=2.094E-06  Homo sapiens
  7rck-assembly1_A  TM=9.447E-01  e=2.692E-06  Homo sapiens
  7rcb-assembly1_A  TM=8.358E-01  e=1.117E-06  Homo sapiens
  7rcb-assembly1_B  TM=8.822E-01  e=3.251E-06  Homo sapiens
  7rci-assembly1_A  TM=8.148E-01  e=1.628E-06  Homo sapiens

InterPro domains:
  IPR036890 Histidine kinase/HSP90-like ATPase superfamily [G3DSA:3.30.565.10] (1-86)
  IPR036890 Histidine kinase/HSP90-like ATPase superfamily [SSF55874] (1-81)
  IPR038973 DNA mismatch repair protein MutL/Mlh/Pms-like [PTHR10073] (1-83)

Foldseek 3Di:
DCVVVPPDPDDPPCPQLCLQLFFFKKKWADAPPRPWIKIFTAHNRRDGPDIDTDHDDHDMDIDTHPGRVVPVVVVVVVVVVVVPDD

Mean predicted aligned error: 5.87 Å

Organism: NCBI: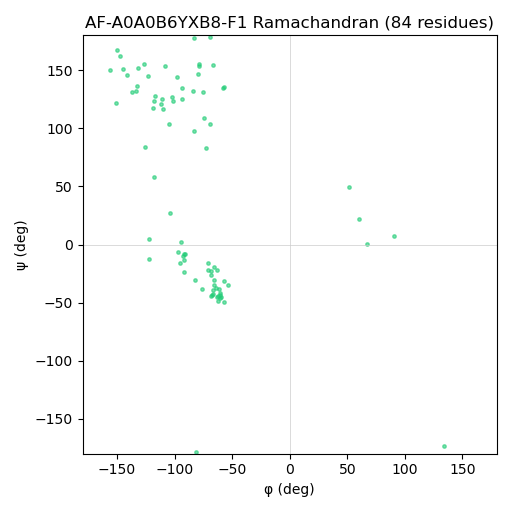txid1028688

Radius of gyration: 16.46 Å; Cα contacts (8 Å, |Δi|>4): 129; chains: 1; bounding box: 32×32×44 Å

Secondary structure (DSSP, 8-state):
-TTTS--SS--SS-HHHHHHTTSEEEEEEE-SS-SSEEEEEE-TTS-EEEEEEE---SEEEEEEESTTTT-HHHHHHHHHHTT---

Sequence (86 aa):
DDLQSLETYGFRGEAVASLSAVSNATIVTKTADDDVSYIYDLDLEGNIKGKKPSHLGTGTTVTARNLFFNLPVRKQYYNTSQRKKD